Protein 9GLH (pdb70)

Secondary structure (P-SEA, 3-state):
caaaaaaaaacccccccccccccccaaaaaaaaaaaaaaaaaaaaaaaaaccccccccccccccccccbbbbbcccbbbbbbbccccccccccbbbbbbccccccccccccccccccccaaaaaaaaaacccccaaaaaaccaaaaaaccaaaaaaacccccccc

Sequence (165 aa):
SMADEATRRRVVSEIPVLKTNAGPRDRELWVQRLKEEYQSSLIRYVENNKNADNDWFRLESNKEGTRWFGKCWYIHDLLKYEFDIEFDIPITYPTTAPEIAVPELDGKSAKMYRGGKICLTDHFKPLWARNVPKFGLAHLMALGLGPWLAVEIPDLIQKGVIHHKEK

Radius of gyration: 15.92 Å; Cα contacts (8 Å, |Δi|>4): 242; chains: 1; bounding box: 34×44×40 Å

B-factor: mean 16.08, std 7.55, range [8.14, 62.45]

Foldseek 3Di:
DVVVVVLCVQPVQQAWFDQQAFLVRPPSQVVRVVSQVSRVVSLQVVCVVVVRNFWDKDAPPSRFKIKTWGWDADPRDIDIFIKIWGTDRRPPLDPIFIFRQVCQVPDPQADHRGTGHFDPVPNVVSNVRPPGDDDSSCVRVPVVVSCVPTVVVSVVVVNDDDDDD

Structure (mmCIF, N/CA/C/O backbone):
data_9GLH
#
_entry.id   9GLH
#
_cell.length_a   47.160
_cell.length_b   47.160
_cell.length_c   143.616
_cell.angle_alpha   90.000
_cell.angle_beta   90.000
_cell.angle_gamma   90.000
#
_symmetry.space_group_name_H-M   'P 41 21 2'
#
loop_
_entity.id
_entity.type
_entity.pdbx_description
1 polymer 'Ubiquitin-fold modifier-conjugating enzyme 1'
2 non-polymer 'SULFATE ION'
3 water water
#
loop_
_atom_site.group_PDB
_atom_site.id
_atom_site.type_symbol
_atom_site.label_atom_id
_atom_site.label_alt_id
_atom_site.label_comp_id
_atom_site.label_asym_id
_atom_site.label_entity_id
_atom_site.label_seq_id
_atom_site.pdbx_PDB_ins_code
_atom_site.Cartn_x
_atom_site.Cartn_y
_atom_site.Cartn_z
_atom_site.occupancy
_atom_site.B_iso_or_equiv
_atom_site.auth_seq_id
_atom_site.auth_comp_id
_atom_site.auth_asym_id
_atom_site.auth_atom_id
_atom_site.pdbx_PDB_model_num
ATOM 1 N N . SER A 1 2 ? 23.111 24.599 5.692 1.000 29.651 0 SER AAA N 1
ATOM 2 C CA . SER A 1 2 ? 21.635 24.671 5.900 1.000 22.412 0 SER AAA CA 1
ATOM 3 C C . SER A 1 2 ? 21.287 24.734 7.401 1.000 18.928 0 SER AAA C 1
ATOM 4 O O . SER A 1 2 ? 21.470 23.670 8.171 1.000 16.623 0 SER AAA O 1
ATOM 7 N N . MET A 1 3 ? 20.723 25.869 7.814 1.000 16.579 1 MET AAA N 1
ATOM 8 C CA . MET A 1 3 ? 20.112 26.040 9.155 1.000 14.622 1 MET AAA CA 1
ATOM 9 C C . MET A 1 3 ? 18.973 25.046 9.306 1.000 12.555 1 MET AAA C 1
ATOM 10 O O . MET A 1 3 ? 18.903 24.487 10.375 1.000 12.722 1 MET AAA O 1
ATOM 15 N N . ALA A 1 4 ? 18.123 24.860 8.307 1.000 13.872 2 ALA AAA N 1
ATOM 16 C CA . ALA A 1 4 ? 16.973 23.948 8.470 1.000 14.085 2 ALA AAA CA 1
ATOM 17 C C . ALA A 1 4 ? 17.484 22.521 8.714 1.000 13.030 2 ALA AAA C 1
ATOM 18 O O . ALA A 1 4 ? 16.946 21.841 9.555 1.000 12.573 2 ALA AAA O 1
ATOM 20 N N . ASP A 1 5 ? 18.504 22.082 7.974 1.000 12.651 3 ASP AAA N 1
ATOM 21 C CA . ASP A 1 5 ? 18.956 20.704 8.139 1.000 13.330 3 ASP AAA CA 1
ATOM 22 C C . ASP A 1 5 ? 19.538 20.493 9.522 1.000 11.765 3 ASP AAA C 1
ATOM 23 O O . ASP A 1 5 ? 19.284 19.444 10.151 1.000 12.320 3 ASP AAA O 1
ATOM 28 N N 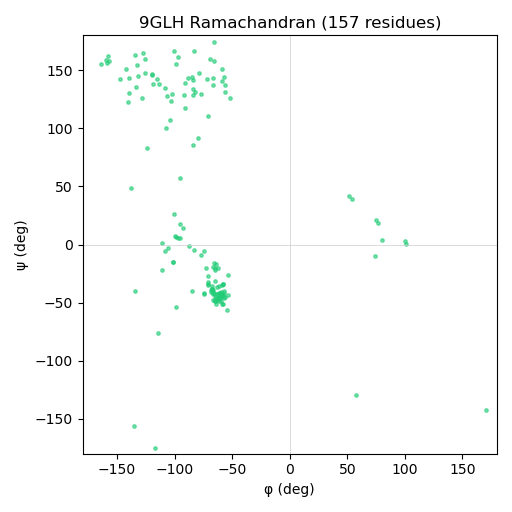. GLU A 1 6 ? 20.327 21.426 10.008 1.000 11.425 4 GLU AAA N 1
ATOM 29 C CA . GLU A 1 6 ? 20.911 21.298 11.355 1.000 10.975 4 GLU AAA CA 1
ATOM 30 C C . GLU A 1 6 ? 19.841 21.358 12.439 1.000 10.359 4 GLU AAA C 1
ATOM 31 O O . GLU A 1 6 ? 19.921 20.584 13.413 1.000 10.241 4 GLU AAA O 1
ATOM 37 N N . ALA A 1 7 ? 18.890 22.275 12.305 1.000 10.360 5 ALA AAA N 1
ATOM 38 C CA . ALA A 1 7 ? 17.825 22.347 13.305 1.000 9.847 5 ALA AAA CA 1
ATOM 39 C C . ALA A 1 7 ? 17.035 21.027 13.393 1.000 9.821 5 ALA AAA C 1
ATOM 40 O O . ALA A 1 7 ? 16.674 20.596 14.487 1.000 10.539 5 ALA AAA O 1
ATOM 42 N N . THR A 1 8 ? 16.750 20.463 12.220 1.000 10.190 6 THR AAA N 1
ATOM 43 C CA . THR A 1 8 ? 16.030 19.163 12.209 1.000 10.234 6 THR AAA CA 1
ATOM 44 C C . THR A 1 8 ? 16.848 18.092 12.937 1.000 9.993 6 THR AAA C 1
ATOM 45 O O . THR A 1 8 ? 16.336 17.381 13.782 1.000 10.616 6 THR AAA O 1
ATOM 49 N N A ARG A 1 9 ? 18.124 17.994 12.563 0.500 10.266 7 ARG AAA N 1
ATOM 50 N N B ARG A 1 9 ? 18.115 17.999 12.569 0.500 10.162 7 ARG AAA N 1
ATOM 51 C CA A ARG A 1 9 ? 19.024 16.975 13.159 0.500 10.927 7 ARG AAA CA 1
ATOM 52 C CA B ARG A 1 9 ? 18.998 16.975 13.160 0.500 10.708 7 ARG AAA CA 1
ATOM 53 C C A ARG A 1 9 ? 19.108 17.155 14.678 0.500 10.369 7 ARG AAA C 1
ATOM 54 C C B ARG A 1 9 ? 19.111 17.155 14.678 0.500 10.279 7 ARG AAA C 1
ATOM 55 O O A ARG A 1 9 ? 19.077 16.172 15.421 0.500 10.930 7 ARG AAA O 1
ATOM 56 O O B ARG A 1 9 ? 19.080 16.172 15.423 0.500 10.895 7 ARG AAA O 1
ATOM 71 N N . ARG A 1 10 ? 19.229 18.397 15.132 1.000 9.559 8 ARG AAA N 1
ATOM 72 C CA . ARG A 1 10 ? 19.343 18.640 16.573 1.000 9.728 8 ARG AAA CA 1
ATOM 73 C C . ARG A 1 10 ? 18.116 18.106 17.274 1.000 10.629 8 ARG AAA C 1
ATOM 74 O O . ARG A 1 10 ? 18.237 17.574 18.386 1.000 13.156 8 ARG AAA O 1
ATOM 82 N N . VAL A 1 11 ? 16.945 18.284 16.721 1.000 10.347 9 VAL AAA N 1
ATOM 83 C CA . VAL A 1 11 ? 15.708 17.811 17.375 1.000 11.890 9 VAL AAA CA 1
ATOM 84 C C . VAL A 1 11 ? 15.582 16.302 17.263 1.000 12.689 9 VAL AAA C 1
ATOM 85 O O . VAL A 1 11 ? 15.166 15.668 18.300 1.000 14.735 9 VAL AAA O 1
ATOM 89 N N . VAL A 1 12 ? 15.867 15.681 16.135 1.000 10.887 10 VAL AAA N 1
ATOM 90 C CA . VAL A 1 12 ? 15.480 14.261 15.947 1.000 11.632 10 VAL AAA CA 1
ATOM 91 C C . VAL A 1 12 ? 16.618 13.235 15.964 1.000 12.226 10 VAL AAA C 1
ATOM 92 O O . VAL A 1 12 ? 16.382 12.035 15.764 1.000 12.969 10 VAL AAA O 1
ATOM 96 N N . SER A 1 13 ? 17.916 13.548 16.031 1.000 13.425 11 SER AAA N 1
ATOM 97 C CA . SER A 1 13 ? 19.010 12.566 15.768 1.000 13.509 11 SER AAA CA 1
ATOM 98 C C . SER A 1 13 ? 19.109 11.391 16.746 1.000 12.888 11 SER AAA C 1
ATOM 99 O O . SER A 1 13 ? 19.775 10.396 16.376 1.000 14.910 11 SER AAA O 1
ATOM 102 N N . GLU A 1 14 ? 18.501 11.404 17.941 1.000 12.162 12 GLU AAA N 1
ATOM 103 C CA . GLU A 1 14 ? 18.435 10.243 18.860 1.000 12.187 12 GLU AAA CA 1
ATOM 104 C C . GLU A 1 14 ? 17.102 9.488 18.788 1.000 10.580 12 GLU AAA C 1
ATOM 105 O O . GLU A 1 14 ? 16.852 8.606 19.632 1.000 11.163 12 GLU AAA O 1
ATOM 111 N N . ILE A 1 15 ? 16.255 9.838 17.841 1.000 9.986 13 ILE AAA N 1
ATOM 112 C CA . ILE A 1 15 ? 14.983 9.101 17.617 1.000 10.127 13 ILE AAA CA 1
ATOM 113 C C . ILE A 1 15 ? 15.304 8.038 16.569 1.000 9.858 13 ILE AAA C 1
ATOM 114 O O . ILE A 1 15 ? 15.816 8.341 15.479 1.000 10.341 13 ILE AAA O 1
ATOM 119 N N . PRO A 1 16 ? 14.981 6.752 16.787 1.000 9.838 14 PRO AAA N 1
ATOM 120 C CA . PRO A 1 16 ? 15.219 5.742 15.760 1.000 10.705 14 PRO AAA CA 1
ATOM 121 C C . PRO A 1 16 ? 14.510 6.129 14.468 1.000 9.389 14 PRO AAA C 1
ATOM 122 O O . PRO A 1 16 ? 13.331 6.503 14.445 1.000 9.669 14 PRO AAA O 1
ATOM 126 N N . VAL A 1 17 ? 15.212 5.948 13.358 1.000 10.046 15 VAL AAA N 1
ATOM 127 C CA . VAL A 1 17 ? 14.693 6.193 12.013 1.000 10.838 15 VAL AAA CA 1
ATOM 128 C C . VAL A 1 17 ? 13.806 5.011 11.587 1.000 9.857 15 VAL AAA C 1
ATOM 129 O O . VAL A 1 17 ? 14.049 3.866 12.024 1.000 10.754 15 VAL AAA O 1
ATOM 133 N N . LEU A 1 18 ? 12.792 5.277 10.805 1.000 9.923 16 LEU AAA N 1
ATOM 134 C CA . LEU A 1 18 ? 11.922 4.225 10.276 1.000 10.862 16 LEU AAA CA 1
ATOM 135 C C . LEU A 1 18 ? 12.293 3.911 8.851 1.000 10.788 16 LEU AAA C 1
ATOM 136 O O . LEU A 1 18 ? 13.095 4.606 8.204 1.000 11.248 16 LEU AAA O 1
ATOM 141 N N . LYS A 1 19 ? 11.771 2.784 8.355 1.000 11.750 17 LYS AAA N 1
ATOM 142 C CA . LYS A 1 19 ? 12.220 2.277 7.031 1.000 13.442 17 LYS AAA CA 1
ATOM 143 C C . LYS A 1 19 ? 11.095 1.843 6.126 1.000 12.013 17 LYS AAA C 1
ATOM 144 O O . LYS A 1 19 ? 11.185 2.067 4.902 1.000 13.143 17 LYS AAA O 1
ATOM 150 N N . THR A 1 20 ? 10.053 1.188 6.622 1.000 11.212 18 THR AAA N 1
ATOM 151 C CA . THR A 1 20 ? 9.140 0.483 5.725 1.000 11.149 18 THR AAA CA 1
ATOM 152 C C . THR A 1 20 ? 8.106 1.439 5.116 1.000 11.293 18 THR AAA C 1
ATOM 153 O O . THR A 1 20 ? 7.462 2.226 5.832 1.000 11.747 18 THR AAA O 1
ATOM 157 N N . ASN A 1 21 ? 7.950 1.357 3.789 1.000 11.094 19 ASN AAA N 1
ATOM 158 C CA . ASN A 1 21 ? 6.887 2.080 3.085 1.000 12.171 19 ASN AAA CA 1
ATOM 159 C C . ASN A 1 21 ? 5.585 1.292 3.125 1.000 12.577 19 ASN AAA C 1
ATOM 160 O O . ASN A 1 21 ? 5.351 0.419 2.204 1.000 14.857 19 ASN AAA O 1
ATOM 165 N N . ALA A 1 22 ? 4.802 1.452 4.186 1.000 10.951 20 ALA AAA N 1
ATOM 166 C CA . ALA A 1 22 ? 3.531 0.737 4.324 1.000 11.518 20 ALA AAA CA 1
ATOM 167 C C . ALA A 1 22 ? 2.565 1.619 5.080 1.000 10.800 20 ALA AAA C 1
ATOM 168 O O . ALA A 1 22 ? 2.960 2.283 6.044 1.000 11.057 20 ALA AAA O 1
ATOM 170 N N . GLY A 1 23 ? 1.313 1.563 4.657 1.000 11.489 21 GLY AAA N 1
ATOM 171 C CA . GLY A 1 23 ? 0.193 2.157 5.345 1.000 11.917 21 GLY AAA CA 1
ATOM 172 C C . GLY A 1 23 ? -0.812 1.110 5.796 1.000 11.100 21 GLY AAA C 1
ATOM 173 O O . GLY A 1 23 ? -0.591 -0.089 5.687 1.000 11.456 21 GLY AAA O 1
ATOM 174 N N . PRO A 1 24 ? -1.928 1.584 6.350 1.000 11.576 22 PRO AAA N 1
ATOM 175 C CA . PRO A 1 24 ? -2.889 0.739 7.043 1.000 12.661 22 PRO AAA CA 1
ATOM 176 C C . PRO A 1 24 ? -3.427 -0.469 6.288 1.000 13.626 22 PRO AAA C 1
ATOM 177 O O . PRO A 1 24 ? -3.820 -1.464 6.929 1.000 15.614 22 PRO AAA O 1
ATOM 181 N N . ARG A 1 25 ? -3.449 -0.407 4.963 1.000 12.706 23 ARG AAA N 1
ATOM 182 C CA . ARG A 1 25 ? -4.019 -1.523 4.159 1.000 14.330 23 ARG AAA CA 1
ATOM 183 C C . ARG A 1 25 ? -2.965 -2.584 3.866 1.000 14.846 23 ARG AAA C 1
ATOM 184 O O . ARG A 1 25 ? -3.287 -3.575 3.177 1.000 16.887 23 ARG AAA O 1
ATOM 192 N N . ASP A 1 26 ? -1.718 -2.427 4.285 1.000 13.450 24 ASP AAA N 1
ATOM 193 C CA . ASP A 1 26 ? -0.570 -3.163 3.716 1.000 13.960 24 ASP AAA CA 1
ATOM 194 C C . ASP A 1 26 ? -0.137 -4.439 4.452 1.000 14.120 24 ASP AAA C 1
ATOM 195 O O . ASP A 1 26 ? 0.951 -4.946 4.248 1.000 15.118 24 ASP AAA O 1
ATOM 200 N N . ARG A 1 27 ? -1.028 -4.959 5.300 1.000 13.468 25 ARG AAA N 1
ATOM 201 C CA . ARG A 1 27 ? -0.900 -6.346 5.815 1.000 15.230 25 ARG AAA CA 1
ATOM 202 C C . ARG A 1 27 ? 0.442 -6.550 6.538 1.000 14.976 25 ARG AAA C 1
ATOM 203 O O . ARG A 1 27 ? 0.730 -5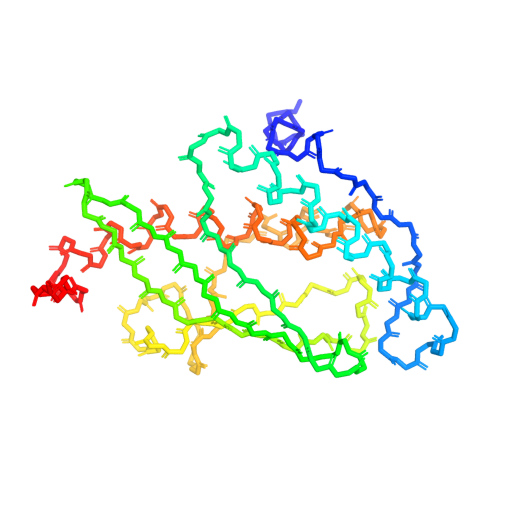.798 7.503 1.000 13.747 25 ARG AAA O 1
ATOM 206 N N . GLU A 1 28 ? 1.222 -7.576 6.226 1.000 14.186 26 GLU AAA N 1
ATOM 207 C CA . GLU A 1 28 ? 2.429 -7.878 6.977 1.000 13.993 26 GLU AAA CA 1
ATOM 208 C C . GLU A 1 28 ? 3.383 -6.675 6.963 1.000 11.695 26 GLU AAA C 1
ATOM 209 O O . GLU A 1 28 ? 4.171 -6.525 7.886 1.000 12.028 26 GLU AAA O 1
ATOM 215 N N . LEU A 1 29 ? 3.383 -5.940 5.853 1.000 11.786 27 LEU AAA N 1
ATOM 216 C CA . LEU A 1 29 ? 4.279 -4.743 5.775 1.000 10.662 27 LEU AAA CA 1
ATOM 217 C C . LEU A 1 29 ? 3.805 -3.663 6.758 1.000 11.042 27 LEU AAA C 1
ATOM 218 O O . LEU A 1 29 ? 4.652 -2.948 7.289 1.000 10.590 27 LEU AAA O 1
ATOM 223 N N . TRP A 1 30 ? 2.503 -3.528 6.936 1.000 10.585 28 TRP AAA N 1
ATOM 224 C CA . TRP A 1 30 ? 1.984 -2.587 7.963 1.000 10.650 28 TRP AAA CA 1
ATOM 225 C C . TRP A 1 30 ? 2.324 -3.029 9.360 1.000 10.286 28 TRP AAA C 1
ATOM 226 O O . TRP A 1 30 ? 2.716 -2.198 10.188 1.000 10.236 28 TRP AAA O 1
ATOM 237 N N . VAL A 1 31 ? 2.230 -4.340 9.641 1.000 10.237 29 VAL AAA N 1
ATOM 238 C CA . VAL A 1 31 ? 2.622 -4.831 10.976 1.000 11.048 29 VAL AAA CA 1
ATOM 239 C C . VAL A 1 31 ? 4.095 -4.478 11.212 1.000 10.278 29 VAL AAA C 1
ATOM 240 O O . VAL A 1 31 ? 4.474 -4.045 12.343 1.000 10.465 29 VAL AAA O 1
ATOM 244 N N . GLN A 1 32 ? 4.946 -4.656 10.197 1.000 9.846 30 GLN AAA N 1
ATOM 245 C CA . GLN A 1 32 ? 6.365 -4.293 10.324 1.000 9.268 30 GLN AAA CA 1
ATOM 246 C C . GLN A 1 32 ? 6.523 -2.780 10.542 1.000 9.528 30 GLN AAA C 1
ATOM 247 O O . GLN A 1 32 ? 7.314 -2.386 11.398 1.000 9.715 30 GLN AAA O 1
ATOM 253 N N . ARG A 1 33 ? 5.854 -1.965 9.747 1.000 9.133 31 ARG AAA N 1
ATOM 254 C CA . ARG A 1 33 ? 5.911 -0.515 9.960 1.000 8.846 31 ARG AAA CA 1
ATOM 255 C C . ARG A 1 33 ? 5.527 -0.172 11.399 1.000 9.259 31 ARG AAA C 1
ATOM 256 O O . ARG A 1 33 ? 6.164 0.710 12.007 1.000 9.317 31 ARG AAA O 1
ATOM 264 N N . LEU A 1 34 ? 4.471 -0.798 11.934 1.000 8.699 32 LEU AAA N 1
ATOM 265 C CA . LEU A 1 34 ? 4.069 -0.542 13.331 1.000 9.962 32 LEU AAA CA 1
ATOM 266 C C . LEU A 1 34 ? 5.131 -0.913 14.317 1.000 9.881 32 LEU AAA C 1
ATOM 267 O O . LEU A 1 34 ? 5.277 -0.226 15.363 1.000 10.512 32 LEU AAA O 1
ATOM 272 N N . LYS A 1 35 ? 5.899 -1.960 14.099 1.000 10.525 33 LYS AAA N 1
ATOM 273 C CA . LYS A 1 35 ? 7.024 -2.286 14.997 1.000 10.889 33 LYS AAA CA 1
ATOM 274 C C . LYS A 1 35 ? 8.018 -1.117 15.013 1.000 9.916 33 LYS AAA C 1
ATOM 275 O O . LYS A 1 35 ? 8.533 -0.734 16.084 1.000 10.970 33 LYS AAA O 1
ATOM 281 N N . GLU A 1 36 ? 8.324 -0.611 13.845 1.000 9.979 34 GLU AAA N 1
ATOM 282 C CA . GLU A 1 36 ? 9.203 0.557 13.728 1.000 9.369 34 GLU AAA CA 1
ATOM 283 C C . GLU A 1 36 ? 8.609 1.757 14.428 1.000 9.645 34 GLU AAA C 1
ATOM 284 O O . GLU A 1 36 ? 9.353 2.494 15.154 1.000 9.868 34 GLU AAA O 1
ATOM 290 N N . GLU A 1 37 ? 7.320 1.978 14.295 1.000 8.798 35 GLU AAA N 1
ATOM 291 C CA . GLU A 1 37 ? 6.679 3.134 14.948 1.000 8.725 35 GLU AAA CA 1
ATOM 292 C C . GLU A 1 37 ? 6.737 3.028 16.461 1.000 8.509 35 GLU AAA C 1
ATOM 293 O O . GLU A 1 37 ? 7.076 4.004 17.170 1.000 8.961 35 GLU AAA O 1
ATOM 299 N N . TYR A 1 38 ? 6.418 1.850 16.995 1.000 8.809 36 TYR AAA N 1
ATOM 300 C CA . TYR A 1 38 ? 6.442 1.651 18.458 1.000 9.298 36 TYR AAA CA 1
ATOM 301 C C . TYR A 1 38 ? 7.888 1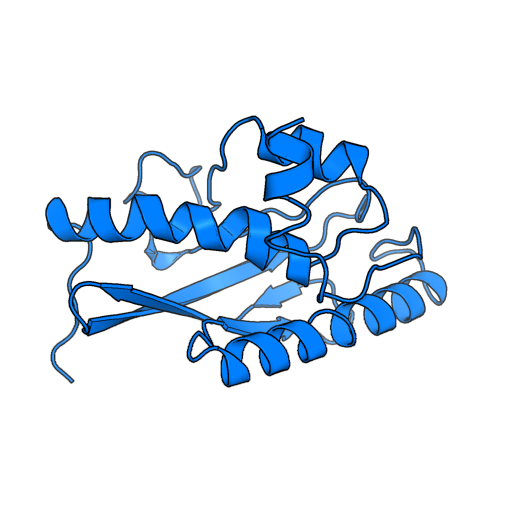.712 18.954 1.000 9.493 36 TYR AAA C 1
ATOM 302 O O . TYR A 1 38 ? 8.077 2.312 20.061 1.000 10.632 36 TYR AAA O 1
ATOM 311 N N . GLN A 1 39 ? 8.862 1.146 18.266 1.000 9.800 37 GLN AAA N 1
ATOM 312 C CA . GLN A 1 39 ? 10.262 1.221 18.783 1.000 10.361 37 GLN AAA CA 1
ATOM 313 C C . GLN A 1 39 ? 10.748 2.678 18.766 1.000 9.819 37 GLN AAA C 1
ATOM 314 O O . GLN A 1 39 ? 11.475 3.099 19.677 1.000 10.637 37 GLN AAA O 1
ATOM 320 N N A SER A 1 40 ? 10.371 3.453 17.753 0.500 10.135 38 SER AAA N 1
ATOM 321 N N B SER A 1 40 ? 10.371 3.451 17.749 0.500 9.308 38 SER AAA N 1
ATOM 322 C CA A SER A 1 40 ? 10.778 4.878 17.671 0.500 9.973 38 SER AAA CA 1
ATOM 323 C CA B SER A 1 40 ? 10.788 4.875 17.690 0.500 8.582 38 SER AAA CA 1
ATOM 324 C C A SER A 1 40 ? 10.083 5.694 18.769 0.500 10.022 38 SER AAA C 1
ATOM 325 C C B SER A 1 40 ? 10.083 5.689 18.779 0.500 9.320 38 SER AAA C 1
ATOM 326 O O A SER A 1 40 ? 10.736 6.516 19.452 0.500 10.278 38 SER AAA O 1
ATOM 327 O O B SER A 1 40 ? 10.732 6.516 19.455 0.500 10.016 38 SER AAA O 1
ATOM 332 N N . LEU A 1 41 ? 8.796 5.512 18.953 1.000 9.170 39 LEU AAA N 1
ATOM 333 C CA . LEU A 1 41 ? 8.057 6.208 19.995 1.000 9.597 39 LEU AAA CA 1
ATOM 334 C C . LEU A 1 41 ? 8.609 5.905 21.370 1.000 10.146 39 LEU AAA C 1
ATOM 335 O O . LEU A 1 41 ? 8.748 6.868 22.184 1.000 10.621 39 LEU AAA O 1
ATOM 340 N N . ILE A 1 42 ? 8.854 4.637 21.700 1.000 10.256 40 ILE AAA N 1
ATOM 341 C CA . ILE A 1 42 ? 9.235 4.328 23.092 1.000 11.195 40 ILE AAA CA 1
ATOM 342 C C . ILE A 1 42 ? 10.650 4.859 23.350 1.000 11.119 40 ILE AAA C 1
ATOM 343 O O . ILE A 1 42 ? 10.889 5.328 24.521 1.000 12.236 40 ILE AAA O 1
ATOM 348 N N . ARG A 1 43 ? 11.548 4.850 22.386 1.000 10.634 41 ARG AAA N 1
ATOM 349 C CA . ARG A 1 43 ? 12.896 5.447 22.602 1.000 11.087 41 ARG AAA CA 1
ATOM 350 C C . ARG A 1 43 ? 12.747 6.968 22.776 1.000 10.566 41 ARG AAA C 1
ATOM 351 O O . ARG A 1 43 ? 13.430 7.554 23.666 1.000 11.184 41 ARG AAA O 1
ATOM 359 N N . TYR A 1 44 ? 11.861 7.615 22.006 1.000 10.604 42 TYR AAA N 1
ATOM 360 C CA . TYR A 1 44 ? 11.626 9.061 22.192 1.000 10.122 42 TYR AAA CA 1
ATOM 361 C C . TYR A 1 44 ? 11.109 9.348 23.581 1.000 10.744 42 TYR AAA C 1
ATOM 362 O O . TYR A 1 44 ? 11.608 10.302 24.254 1.000 10.541 42 TYR AAA O 1
ATOM 371 N N . VAL A 1 45 ? 10.144 8.574 24.049 1.000 10.461 43 VAL AAA N 1
ATOM 372 C CA . VAL A 1 45 ? 9.650 8.726 25.436 1.000 11.200 43 VAL AAA CA 1
ATOM 373 C C . VAL A 1 45 ? 10.798 8.570 26.458 1.000 11.497 43 VAL AAA C 1
ATOM 374 O O . VAL A 1 45 ? 10.899 9.405 27.442 1.000 12.265 43 VAL AAA O 1
ATOM 378 N N . GLU A 1 46 ? 11.638 7.577 26.307 1.000 11.664 44 GLU AAA N 1
ATOM 379 C CA . GLU A 1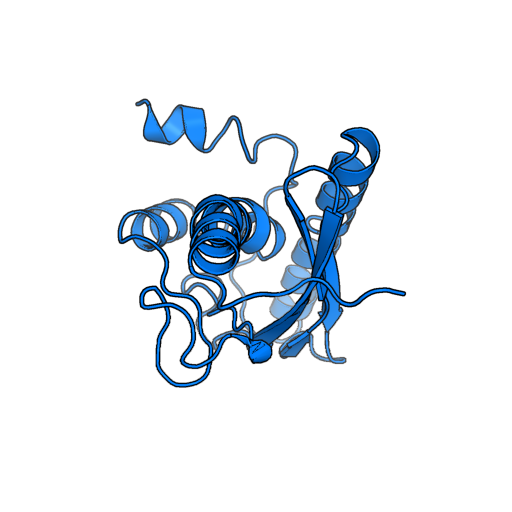 46 ? 12.757 7.365 27.277 1.000 12.369 44 GLU AAA CA 1
ATOM 380 C C . GLU A 1 46 ? 13.673 8.577 27.242 1.000 11.198 44 GLU AAA C 1
ATOM 381 O O . GLU A 1 46 ? 14.102 9.082 28.330 1.000 11.968 44 GLU AAA O 1
ATOM 387 N N . ASN A 1 47 ? 14.017 9.039 26.081 1.000 10.781 45 ASN AAA N 1
ATOM 388 C CA . ASN A 1 47 ? 14.878 10.228 25.953 1.000 11.313 45 ASN AAA CA 1
ATOM 389 C C . ASN A 1 47 ? 14.206 11.412 26.635 1.000 10.629 45 ASN AAA C 1
ATOM 390 O O . ASN A 1 47 ? 14.892 12.219 27.331 1.000 11.479 45 ASN AAA O 1
ATOM 395 N N . ASN A 1 48 ? 12.923 11.573 26.435 1.000 10.198 46 ASN AAA N 1
ATOM 396 C CA . ASN A 1 48 ? 12.166 12.703 27.019 1.000 10.209 46 ASN AAA CA 1
ATOM 397 C C . ASN A 1 48 ? 12.217 12.634 28.531 1.000 10.251 46 ASN AAA C 1
ATOM 398 O O . ASN A 1 48 ? 12.427 13.675 29.212 1.000 10.996 46 ASN AAA O 1
ATOM 403 N N . LYS A 1 49 ? 12.005 11.461 29.103 1.000 10.853 47 LYS AAA N 1
ATOM 404 C CA . LYS A 1 49 ? 12.061 11.289 30.571 1.000 11.605 47 LYS AAA CA 1
ATOM 405 C C . LYS A 1 49 ? 13.435 11.655 31.074 1.000 12.348 47 LYS AAA C 1
ATOM 406 O O . LYS A 1 49 ? 13.524 12.382 32.134 1.000 13.209 47 LYS AAA O 1
ATOM 412 N N . ASN A 1 50 ? 14.482 11.253 30.413 1.000 12.522 48 ASN AAA N 1
ATOM 413 C CA . ASN A 1 50 ? 15.849 11.569 30.846 1.000 13.794 48 ASN AAA CA 1
ATOM 414 C C . ASN A 1 50 ? 16.128 13.056 30.781 1.000 14.131 48 ASN AAA C 1
ATOM 415 O O . ASN A 1 50 ? 17.077 13.481 31.512 1.000 17.495 48 ASN AAA O 1
ATOM 420 N N . ALA A 1 51 ? 15.406 13.829 29.994 1.000 13.202 49 ALA AAA N 1
ATOM 421 C CA . ALA A 1 51 ? 15.545 15.279 29.727 1.000 15.032 49 ALA AAA CA 1
ATOM 422 C C . ALA A 1 51 ? 14.552 16.098 30.580 1.000 12.175 49 ALA AAA C 1
ATOM 423 O O . ALA A 1 51 ? 14.406 17.290 30.301 1.000 12.261 49 ALA AAA O 1
ATOM 425 N N . ASP A 1 52 ? 13.826 15.489 31.487 1.000 12.523 50 ASP AAA N 1
ATOM 426 C CA . ASP A 1 52 ? 12.760 16.172 32.257 1.000 12.186 50 ASP AAA CA 1
ATOM 427 C C . ASP A 1 52 ? 11.760 16.840 31.330 1.000 11.365 50 ASP AAA C 1
ATOM 428 O O . ASP A 1 52 ? 11.236 17.917 31.646 1.000 11.874 50 ASP AAA O 1
ATOM 433 N N . ASN A 1 53 ? 11.436 16.161 30.212 1.000 11.177 51 ASN AAA N 1
ATOM 434 C CA . ASN A 1 53 ? 10.472 16.684 29.231 1.000 10.972 51 ASN AAA CA 1
ATOM 435 C C . ASN A 1 53 ? 9.559 15.559 28.766 1.000 10.459 51 ASN AAA C 1
ATOM 436 O O . ASN A 1 53 ? 9.350 15.415 27.544 1.000 11.266 51 ASN AAA O 1
ATOM 441 N N . ASP A 1 54 ? 9.009 14.804 29.716 1.000 11.566 52 ASP AAA N 1
ATOM 442 C CA . ASP A 1 54 ? 8.102 13.689 29.372 1.000 11.470 52 ASP AAA CA 1
ATOM 443 C C . ASP A 1 54 ? 6.743 14.298 29.072 1.000 11.355 52 ASP AAA C 1
ATOM 444 O O . ASP A 1 54 ? 5.903 14.363 29.979 1.000 16.196 52 ASP AAA O 1
ATOM 449 N N . TRP A 1 55 ? 6.452 14.630 27.823 1.000 11.007 53 TRP AAA N 1
ATOM 450 C CA . TRP A 1 55 ? 5.384 15.562 27.468 1.000 10.467 53 TRP AAA CA 1
ATOM 451 C C . TRP A 1 55 ? 4.206 14.917 26.762 1.000 10.622 53 TRP AAA C 1
ATOM 452 O O . TRP A 1 55 ? 3.263 15.638 26.454 1.000 10.241 53 TRP AAA O 1
ATOM 463 N N . PHE A 1 56 ? 4.203 13.597 26.547 1.000 10.810 54 PHE AAA N 1
ATOM 464 C CA . PHE A 1 56 ? 3.002 13.004 25.925 1.000 11.076 54 PHE AAA CA 1
ATOM 465 C C . PHE A 1 56 ? 2.928 11.524 26.241 1.000 11.492 54 PHE AAA C 1
ATOM 466 O O . PHE A 1 56 ? 3.949 10.884 26.559 1.000 12.131 54 PHE AAA O 1
ATOM 474 N N . ARG A 1 57 ? 1.716 10.975 26.052 1.000 11.378 55 ARG AAA N 1
ATOM 475 C CA . ARG A 1 57 ? 1.442 9.515 26.022 1.000 12.181 55 ARG AAA CA 1
ATOM 476 C C . ARG A 1 57 ? 0.585 9.291 24.789 1.000 12.312 55 ARG AAA C 1
ATOM 477 O O . ARG A 1 57 ? -0.344 10.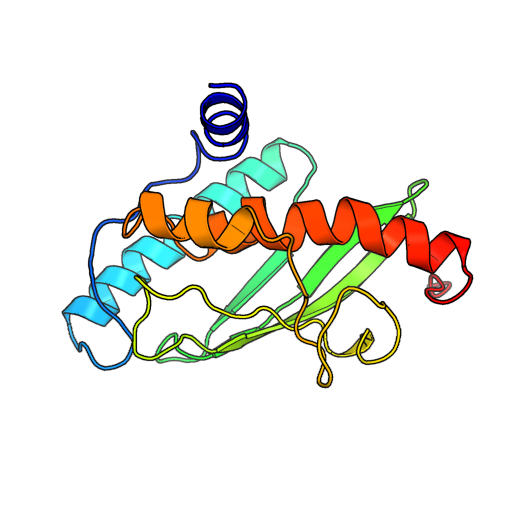073 24.569 1.000 12.906 55 ARG AAA O 1
ATOM 485 N N . LEU A 1 58 ? 0.772 8.172 24.141 1.000 10.851 56 LEU AAA N 1
ATOM 486 C CA . LEU A 1 58 ? -0.042 7.759 22.958 1.000 11.278 56 LEU AAA CA 1
ATOM 487 C C . LEU A 1 58 ? -0.339 6.273 23.045 1.000 11.701 56 LEU AAA C 1
ATOM 488 O O . LEU A 1 58 ? 0.537 5.467 23.439 1.000 12.589 56 LEU AAA O 1
ATOM 493 N N . GLU A 1 59 ? -1.534 5.915 22.625 1.000 11.927 57 GLU AAA N 1
ATOM 494 C CA . GLU A 1 59 ? -1.972 4.522 22.401 1.000 12.436 57 GLU AAA CA 1
ATOM 495 C C . GLU A 1 59 ? -2.699 4.442 21.075 1.000 11.086 57 GLU AAA C 1
ATOM 496 O O . GLU A 1 59 ? -3.152 5.471 20.511 1.000 11.594 57 GLU AAA O 1
ATOM 502 N N . SER A 1 60 ? -2.834 3.220 20.583 1.000 11.112 58 SER AAA N 1
ATOM 503 C CA . SER A 1 60 ? -3.572 2.996 19.327 1.000 10.424 58 SER AAA CA 1
ATOM 504 C C . SER A 1 60 ? -4.651 1.946 19.506 1.000 10.553 58 SER AAA C 1
ATOM 505 O O . SER A 1 60 ? -4.636 1.163 20.483 1.000 11.226 58 SER AAA O 1
ATOM 508 N N . ASN A 1 61 ? -5.570 1.888 18.555 1.000 10.467 59 ASN AAA N 1
ATOM 509 C CA . ASN A 1 61 ? -6.438 0.707 18.398 1.000 10.603 59 ASN AAA CA 1
ATOM 510 C C . ASN A 1 61 ? -5.617 -0.500 17.990 1.000 10.723 59 ASN AAA C 1
ATOM 511 O O . ASN A 1 61 ? -4.402 -0.447 17.780 1.000 10.995 59 ASN AAA O 1
ATOM 516 N N . LYS A 1 62 ? -6.272 -1.657 17.933 1.000 11.082 60 LYS AAA N 1
ATOM 517 C CA . LYS A 1 62 ? -5.563 -2.911 17.664 1.000 11.543 60 LYS AAA CA 1
ATOM 518 C C . LYS A 1 62 ? -4.825 -2.821 16.334 1.000 11.333 60 LYS AAA C 1
ATOM 5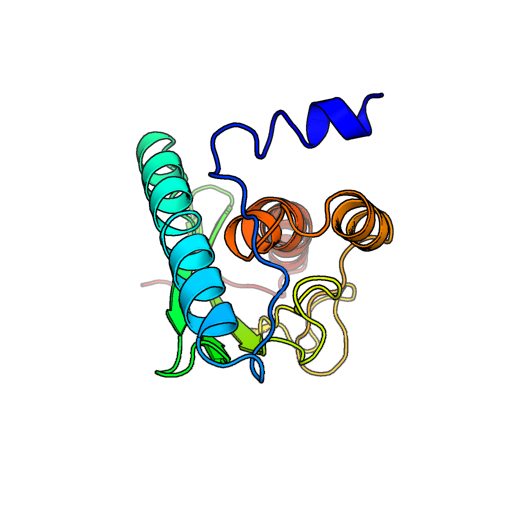19 O O . LYS A 1 62 ? -3.651 -3.278 16.306 1.000 13.551 60 LYS AAA O 1
ATOM 525 N N . GLU A 1 63 ? -5.408 -2.285 15.286 1.000 11.915 61 GLU AAA N 1
ATOM 526 C CA . GLU A 1 63 ? -4.802 -2.254 13.956 1.000 12.764 61 GLU AAA CA 1
ATOM 527 C C . GLU A 1 63 ? -3.823 -1.087 13.799 1.000 12.727 61 GLU AAA C 1
ATOM 528 O O . GLU A 1 63 ? -3.165 -1.055 12.732 1.000 14.020 61 GLU AAA O 1
ATOM 534 N N . GLY A 1 64 ? -3.685 -0.203 14.788 1.000 11.784 62 GLY AAA N 1
ATOM 535 C CA . GLY A 1 64 ? -2.691 0.887 14.690 1.000 11.876 62 GLY AAA CA 1
ATOM 536 C C . GLY A 1 64 ? -3.127 2.015 13.768 1.000 11.565 62 GLY AAA C 1
ATOM 537 O O . GLY A 1 64 ? -2.230 2.779 13.327 1.000 12.861 62 GLY AAA O 1
ATOM 538 N N . THR A 1 65 ? -4.390 2.147 13.444 1.000 12.109 63 THR AAA N 1
ATOM 539 C CA . THR A 1 65 ? -4.906 3.146 12.527 1.000 12.281 63 THR AAA CA 1
ATOM 540 C C . THR A 1 65 ? -5.550 4.323 13.200 1.000 11.525 63 THR AAA C 1
ATOM 541 O O . THR A 1 65 ? -5.821 5.352 12.495 1.000 13.082 63 THR AAA O 1
ATOM 545 N N . ARG A 1 66 ? -5.864 4.250 14.469 1.000 11.178 64 ARG AAA N 1
ATOM 546 C CA . ARG A 1 66 ? -6.440 5.344 15.254 1.000 11.481 64 ARG AAA CA 1
ATOM 547 C C . ARG A 1 66 ? -5.580 5.488 16.474 1.000 10.630 64 ARG AAA C 1
ATOM 548 O O . ARG A 1 66 ? -5.398 4.478 17.196 1.000 12.120 64 ARG AAA O 1
ATOM 556 N N . TRP A 1 67 ? -5.075 6.697 16.720 1.000 10.636 65 TRP AAA N 1
ATOM 557 C CA . TRP A 1 67 ? -4.174 6.994 17.837 1.000 10.453 65 TRP AAA CA 1
ATOM 558 C C . TRP A 1 67 ? -4.825 8.030 18.732 1.000 10.627 65 TRP AAA C 1
ATOM 559 O O . TRP A 1 67 ? -5.532 8.963 18.225 1.000 11.319 65 TRP AAA O 1
ATOM 570 N N . PHE A 1 68 ? -4.579 7.951 20.020 1.000 10.212 66 PHE AAA N 1
ATOM 571 C CA . PHE A 1 68 ? -5.147 8.914 20.952 1.000 11.252 66 PHE AAA CA 1
ATOM 572 C C . PHE A 1 68 ? -4.301 8.915 22.220 1.000 10.740 66 PHE AAA C 1
ATOM 573 O O . PHE A 1 68 ? -3.603 7.930 22.540 1.000 11.968 66 PHE AAA O 1
ATOM 581 N N . GLY A 1 69 ? -4.350 10.018 22.956 1.000 10.709 67 GLY AAA N 1
ATOM 582 C CA . GLY A 1 69 ? -3.621 10.125 24.215 1.000 11.427 67 GLY AAA CA 1
ATOM 583 C C . GLY A 1 69 ? -3.665 11.538 24.727 1.000 11.411 67 GLY AAA C 1
ATOM 584 O O . GLY A 1 69 ? -4.703 12.185 24.568 1.000 12.017 67 GLY AAA O 1
ATOM 585 N N . LYS A 1 70 ? -2.565 11.972 25.296 1.000 11.343 68 LYS AAA N 1
ATOM 586 C CA . LYS A 1 70 ? -2.523 13.259 26.035 1.000 12.279 68 LYS AAA CA 1
ATOM 587 C C . LYS A 1 70 ? -1.196 13.886 25.727 1.000 11.293 68 LYS AAA C 1
ATOM 588 O O . LYS A 1 70 ? -0.164 13.181 25.574 1.000 12.939 68 LYS AAA O 1
ATOM 594 N N . CYS A 1 71 ? -1.146 15.212 25.749 1.000 11.003 69 CYS AAA N 1
ATOM 595 C CA . CYS A 1 71 ? 0.117 15.940 25.862 1.000 11.177 69 CYS AAA CA 1
ATOM 596 C C . CYS A 1 71 ? 0.033 16.900 27.029 1.000 11.567 69 CYS AAA C 1
ATOM 597 O O . CYS A 1 71 ? -1.069 17.243 27.494 1.000 11.668 69 CYS AAA O 1
ATOM 600 N N . TRP A 1 72 ? 1.199 17.300 27.490 1.000 10.644 70 TRP AAA N 1
ATOM 601 C CA . TRP A 1 72 ? 1.349 18.239 28.624 1.000 12.406 70 TRP AAA CA 1
ATOM 602 C C . TRP A 1 72 ? 2.225 19.389 28.160 1.000 11.550 70 TRP AAA C 1
ATOM 603 O O . TRP A 1 72 ? 3.192 19.200 27.366 1.000 14.200 70 TRP AAA O 1
ATOM 614 N N . TYR A 1 73 ? 1.964 20.575 28.689 1.000 11.071 71 TYR AAA N 1
ATOM 615 C CA . TYR A 1 73 ? 2.713 21.809 28.335 1.000 10.950 71 TYR AAA CA 1
ATOM 616 C C . TYR A 1 73 ? 2.913 22.577 29.629 1.000 10.694 71 TYR AAA C 1
ATOM 617 O O . TYR A 1 73 ? 1.907 22.833 30.325 1.000 11.329 71 TYR AAA O 1
ATOM 626 N N . ILE A 1 74 ? 4.115 22.985 29.901 1.000 10.934 72 ILE AAA N 1
ATOM 627 C CA . ILE A 1 74 ? 4.440 23.746 31.127 1.000 11.599 72 ILE AAA CA 1
ATOM 628 C C . ILE A 1 74 ? 4.578 25.191 30.790 1.000 10.696 72 ILE AAA C 1
ATOM 629 O O . ILE A 1 74 ? 5.352 25.560 29.872 1.000 12.239 72 ILE AAA O 1
ATOM 634 N N . HIS A 1 75 ? 3.891 26.064 31.544 1.000 10.861 73 HIS AAA N 1
ATOM 635 C CA . HIS A 1 75 ? 4.027 27.513 31.364 1.000 10.738 73 HIS AAA CA 1
ATOM 636 C C . HIS A 1 75 ? 4.021 28.177 32.722 1.000 10.840 73 HIS AAA C 1
ATOM 637 O O . HIS A 1 75 ? 3.038 27.993 33.487 1.000 10.928 73 HIS AAA O 1
ATOM 644 N N . ASP A 1 76 ? 5.086 28.927 33.018 1.000 10.618 74 ASP AAA N 1
ATOM 645 C CA . ASP A 1 76 ? 5.230 29.554 34.367 1.000 11.251 74 ASP AAA CA 1
ATOM 646 C C . ASP A 1 76 ? 5.049 28.514 35.466 1.000 11.417 74 ASP AAA C 1
ATOM 647 O O . ASP A 1 76 ? 4.389 28.785 36.497 1.000 11.933 74 ASP AAA O 1
ATOM 652 N N . LEU A 1 77 ? 5.635 27.342 35.235 1.000 11.601 75 LEU AAA N 1
ATOM 653 C CA . LEU A 1 77 ? 5.707 26.187 36.131 1.000 12.090 75 LEU AAA CA 1
ATOM 654 C C . LEU A 1 77 ? 4.387 25.430 36.252 1.000 12.522 75 LEU AAA C 1
ATOM 655 O O . LEU A 1 77 ? 4.394 24.334 36.789 1.000 14.939 75 LEU AAA O 1
ATOM 660 N N . LEU A 1 78 ? 3.269 25.929 35.756 1.000 11.630 76 LEU AAA N 1
ATOM 661 C CA . LEU A 1 78 ? 2.011 25.177 35.797 1.000 11.564 76 LEU AAA CA 1
ATOM 662 C C . LEU A 1 78 ? 1.957 24.228 34.603 1.000 11.388 76 LEU AAA C 1
ATOM 663 O O . LEU A 1 78 ? 2.364 24.583 33.478 1.000 11.907 76 LEU AAA O 1
ATOM 668 N N . LYS A 1 79 ? 1.426 23.037 34.851 1.000 11.424 77 LYS AAA N 1
ATOM 669 C CA . LYS A 1 79 ? 1.316 21.991 33.805 1.000 11.997 77 LYS AAA CA 1
ATOM 670 C C . LYS A 1 79 ? -0.110 21.886 33.267 1.000 12.631 77 LYS AAA C 1
ATOM 671 O O . LYS A 1 79 ? -1.069 21.693 34.064 1.000 14.599 77 LYS AAA O 1
ATOM 677 N N . TYR A 1 80 ? -0.253 22.034 31.968 1.000 10.857 78 TYR AAA N 1
ATOM 678 C CA . TYR A 1 80 ? -1.551 22.011 31.272 1.000 11.701 78 TYR AAA CA 1
ATOM 679 C C . TYR A 1 80 ? -1.665 20.720 30.467 1.000 11.264 78 TYR AAA C 1
ATOM 680 O O . TYR A 1 80 ? -0.696 20.356 29.741 1.000 14.621 78 TYR AAA O 1
ATOM 689 N N . GLU A 1 81 ? -2.779 20.047 30.528 1.000 11.504 79 GLU AAA N 1
ATOM 690 C CA . GLU A 1 81 ? -2.964 18.752 29.841 1.000 11.561 79 GLU AAA CA 1
ATOM 691 C C . GLU A 1 81 ? -4.003 18.920 28.756 1.000 12.031 79 GLU AAA C 1
ATOM 692 O O . GLU A 1 81 ? -5.041 19.596 28.966 1.000 12.554 79 GLU AAA O 1
ATOM 698 N N . PHE A 1 82 ? -3.768 18.343 27.590 1.000 10.983 80 PHE AAA N 1
ATOM 699 C CA . PHE A 1 82 ? -4.725 18.354 26.457 1.000 11.233 80 PHE AAA CA 1
ATOM 700 C C . PHE A 1 82 ? -4.827 16.942 25.883 1.000 11.276 80 PHE AAA C 1
ATOM 701 O O . PHE A 1 82 ? -3.796 16.321 25.591 1.000 12.186 80 PHE AAA O 1
ATOM 709 N N . ASP A 1 83 ? -6.048 16.500 25.612 1.000 11.226 81 ASP AAA N 1
ATOM 710 C CA . ASP A 1 83 ? -6.259 15.256 24.830 1.000 11.584 81 ASP AAA CA 1
ATOM 711 C C . ASP A 1 83 ? -5.915 15.460 23.382 1.000 10.677 81 ASP AAA C 1
ATOM 712 O O . ASP A 1 83 ? -6.216 16.502 22.838 1.000 11.822 81 ASP AAA O 1
ATOM 717 N N . ILE A 1 84 ? -5.321 14.451 22.779 1.000 9.933 82 ILE AAA N 1
ATOM 718 C CA . ILE A 1 84 ? -4.953 14.494 21.351 1.000 10.951 82 ILE AAA CA 1
ATOM 719 C C . ILE A 1 84 ? -5.391 13.211 20.666 1.000 9.696 82 ILE AAA C 1
ATOM 720 O O . ILE A 1 84 ? -5.570 12.163 21.313 1.000 10.842 82 ILE AAA O 1
ATOM 725 N N . GLU A 1 85 ? -5.609 13.287 19.360 1.000 10.673 83 GLU AAA N 1
ATOM 726 C CA . GLU A 1 85 ? -6.017 12.101 18.574 1.000 11.153 83 GLU AAA CA 1
ATOM 727 C C . GLU A 1 85 ? -5.631 12.344 17.120 1.000 10.779 83 GLU AAA C 1
ATOM 728 O O . GLU A 1 85 ? -5.546 13.499 16.650 1.000 11.765 83 GLU AAA O 1
ATOM 734 N N . PHE A 1 86 ? -5.487 11.259 16.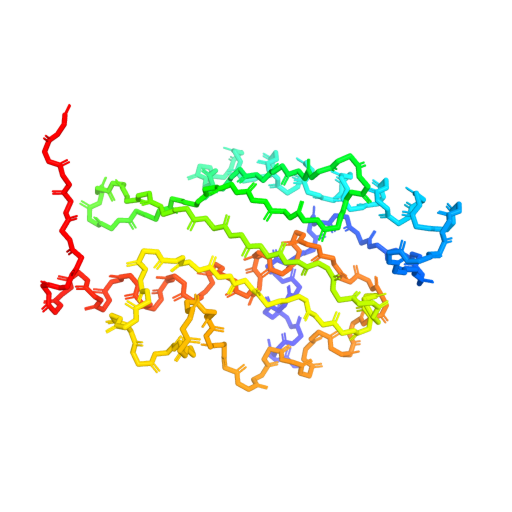350 1.000 10.522 84 PHE AAA N 1
ATOM 735 C CA . PHE A 1 86 ? -5.342 11.334 14.909 1.000 10.599 84 PHE AAA CA 1
ATOM 736 C C . PHE A 1 86 ? -5.584 9.977 14.292 1.000 10.267 84 PHE AAA C 1
ATOM 737 O O . PHE A 1 86 ? -5.378 8.938 14.904 1.000 11.915 84 PHE AAA O 1
ATOM 745 N N . ASP A 1 87 ? -5.974 9.998 13.029 1.000 10.983 85 ASP AAA N 1
ATOM 746 C CA . ASP A 1 87 ? -6.043 8.782 12.182 1.000 12.207 85 ASP AAA CA 1
ATOM 747 C C . ASP A 1 87 ? -4.805 8.674 11.311 1.000 10.822 85 ASP AAA C 1
ATOM 748 O O . ASP A 1 87 ? -4.143 9.689 10.983 1.000 12.420 85 ASP AAA O 1
ATOM 753 N N . ILE A 1 88 ? -4.493 7.453 10.904 1.000 11.407 86 ILE AAA N 1
ATOM 754 C CA . ILE A 1 88 ? -3.386 7.225 9.937 1.000 11.038 86 ILE AAA CA 1
ATOM 755 C C . ILE A 1 88 ? -3.942 7.254 8.532 1.000 11.466 86 ILE AAA C 1
ATOM 756 O O . ILE A 1 88 ? -4.809 6.445 8.210 1.000 12.956 86 ILE AAA O 1
ATOM 761 N N . PRO A 1 89 ? -3.510 8.201 7.679 1.000 12.424 87 PRO AAA N 1
ATOM 762 C CA . PRO A 1 89 ? -3.964 8.222 6.293 1.000 14.055 87 PRO AAA CA 1
ATOM 763 C C . PRO A 1 89 ? -3.629 6.922 5.548 1.000 12.314 87 PRO AAA C 1
ATOM 764 O O . PRO A 1 89 ? -2.618 6.288 5.794 1.000 11.696 87 PRO AAA O 1
ATOM 768 N N . ILE A 1 90 ? -4.460 6.576 4.553 1.000 12.835 88 ILE AAA N 1
ATOM 769 C CA . ILE A 1 90 ? -4.187 5.361 3.740 1.000 13.646 88 ILE AAA CA 1
ATOM 770 C C . ILE A 1 90 ? -2.824 5.454 3.059 1.000 11.974 88 ILE AAA C 1
ATOM 771 O O . ILE A 1 90 ? -2.167 4.443 2.946 1.000 13.800 88 ILE AAA O 1
ATOM 776 N N . THR A 1 91 ? -2.398 6.658 2.636 1.000 11.950 89 THR AAA N 1
ATOM 777 C CA . THR A 1 91 ? -1.105 6.905 1.926 1.000 12.451 89 THR AAA CA 1
ATOM 778 C C . THR A 1 91 ? 0.038 7.273 2.865 1.000 10.364 89 THR AAA C 1
ATOM 779 O O . THR A 1 91 ? 1.105 7.639 2.391 1.000 11.863 89 THR AAA O 1
ATOM 783 N N . TYR A 1 92 ? -0.144 7.049 4.167 1.000 10.822 90 TYR AAA N 1
ATOM 784 C CA . TYR A 1 92 ? 0.985 7.051 5.119 1.000 10.653 90 TYR AAA CA 1
ATOM 785 C C . TYR A 1 92 ? 2.019 6.029 4.669 1.000 10.755 90 TYR AAA C 1
ATOM 786 O O . TYR A 1 92 ? 1.605 4.959 4.182 1.000 12.498 90 TYR AAA O 1
ATOM 795 N N . PRO A 1 93 ? 3.325 6.220 4.804 1.000 11.132 91 PRO AAA N 1
ATOM 796 C CA . PRO A 1 93 ? 3.944 7.333 5.532 1.000 10.633 91 PRO AAA CA 1
ATOM 797 C C . PRO A 1 93 ? 4.360 8.484 4.610 1.000 11.206 91 PRO AAA C 1
ATOM 798 O O . PRO A 1 93 ? 5.068 9.422 5.071 1.000 11.729 91 PRO AAA O 1
ATOM 802 N N . THR A 1 94 ? 4.030 8.422 3.314 1.000 10.909 92 THR AAA N 1
ATOM 803 C CA . THR A 1 94 ? 4.336 9.524 2.398 1.000 12.585 92 THR AAA CA 1
ATOM 804 C C . THR A 1 94 ? 3.511 10.732 2.756 1.000 11.643 92 THR AAA C 1
ATOM 805 O O . THR A 1 94 ? 4.028 11.909 2.664 1.000 14.400 92 THR AAA O 1
ATOM 809 N N . THR A 1 95 ? 2.276 10.593 3.139 1.000 11.391 93 THR AAA N 1
ATOM 810 C CA . THR A 1 95 ? 1.401 11.630 3.665 1.000 12.885 93 THR AAA CA 1
ATOM 811 C C . THR A 1 95 ? 1.507 11.699 5.194 1.000 12.220 93 THR AAA C 1
ATOM 812 O O . THR A 1 95 ? 1.553 10.614 5.825 1.000 14.674 93 THR AAA O 1
ATOM 816 N N . ALA A 1 96 ? 1.539 12.870 5.797 1.000 11.814 94 ALA AAA N 1
ATOM 817 C CA . ALA A 1 96 ? 1.640 12.981 7.264 1.000 12.078 94 ALA AAA CA 1
ATOM 818 C C . ALA A 1 96 ? 0.251 12.969 7.871 1.000 11.389 94 ALA AAA C 1
ATOM 819 O O . ALA A 1 96 ? -0.721 13.573 7.363 1.000 12.681 94 ALA AAA O 1
ATOM 821 N N . PRO A 1 97 ? 0.067 12.348 9.043 1.000 11.489 95 PRO AAA N 1
ATOM 822 C CA . PRO A 1 97 ? -1.199 12.406 9.782 1.000 11.656 95 PRO AAA CA 1
ATOM 823 C C . PRO A 1 97 ? -1.500 13.836 10.266 1.000 11.892 95 PRO AAA C 1
ATOM 824 O O . PRO A 1 97 ? -0.534 14.612 10.464 1.000 13.591 95 PRO AAA O 1
ATOM 828 N N . GLU A 1 98 ? -2.763 14.088 10.529 1.000 11.578 96 GLU AAA N 1
ATOM 829 C CA . GLU A 1 98 ? -3.258 15.404 11.001 1.000 13.436 96 GLU AAA CA 1
ATOM 830 C C . GLU A 1 98 ? -3.650 15.334 12.478 1.000 12.561 96 GLU AAA C 1
ATOM 831 O O . GLU A 1 98 ? -4.705 14.808 12.804 1.000 12.756 96 GLU AAA O 1
ATOM 837 N N . ILE A 1 99 ? -2.776 15.815 13.349 1.000 12.192 97 ILE AAA N 1
ATOM 838 C CA . ILE A 1 99 ? -3.080 15.792 14.808 1.000 12.028 97 ILE AAA CA 1
ATOM 839 C C . ILE A 1 99 ? -4.234 16.727 15.121 1.000 11.991 97 ILE AAA C 1
ATOM 840 O O . ILE A 1 99 ? -4.219 17.906 14.644 1.000 13.478 97 ILE AAA O 1
ATOM 845 N N . ALA A 1 100 ? -5.142 16.297 15.945 1.000 11.681 98 ALA AAA N 1
ATOM 846 C CA . ALA A 1 100 ? -6.239 17.094 16.497 1.000 12.196 98 ALA AAA CA 1
ATOM 847 C C . ALA A 1 100 ? -6.083 17.241 18.006 1.000 11.946 98 ALA AAA C 1
ATOM 848 O O . ALA A 1 100 ? -5.657 16.280 18.704 1.000 12.037 98 ALA AAA O 1
ATOM 850 N N . VAL A 1 101 ? -6.433 18.423 18.492 1.000 12.040 99 VAL AAA N 1
ATOM 851 C CA . VAL A 1 101 ? -6.490 18.731 19.923 1.000 11.911 99 VAL AAA CA 1
ATOM 852 C C . VAL A 1 101 ? -7.913 19.219 20.135 1.000 12.671 99 VAL AAA C 1
ATOM 853 O O . VAL A 1 101 ? -8.194 20.441 20.110 1.000 12.554 99 VAL AAA O 1
ATOM 857 N N . PRO A 1 102 ? -8.865 18.292 20.308 1.000 12.300 100 PRO AAA N 1
ATOM 858 C CA . PRO A 1 102 ? -10.289 18.672 20.212 1.000 14.626 100 PRO AAA CA 1
ATOM 859 C C . PRO A 1 102 ? -10.723 19.763 21.190 1.000 13.877 100 PRO AAA C 1
ATOM 860 O O . PRO A 1 102 ? -11.624 20.553 20.794 1.000 15.579 100 PRO AAA O 1
ATOM 864 N N . GLU A 1 103 ? -10.184 19.827 22.383 1.000 13.962 101 GLU AAA N 1
ATOM 865 C CA . GLU A 1 103 ? -10.647 20.855 23.339 1.000 15.513 101 GLU AAA CA 1
ATOM 866 C C . GLU A 1 103 ? -10.323 22.244 22.838 1.000 14.784 101 GLU AAA C 1
ATOM 867 O O . GLU A 1 103 ? -11.029 23.208 23.298 1.000 17.188 101 GLU AAA O 1
ATOM 873 N N . LEU A 1 104 ? -9.388 22.412 21.934 1.000 13.511 102 LEU AAA N 1
ATOM 874 C CA . LEU A 1 104 ? -9.050 23.769 21.435 1.000 12.901 102 LEU AAA CA 1
ATOM 875 C C . LEU A 1 104 ? -9.770 24.133 20.146 1.000 13.238 102 LEU AAA C 1
ATOM 876 O O . LEU A 1 104 ? -9.492 25.212 19.645 1.000 13.919 102 LEU AAA O 1
ATOM 881 N N . ASP A 1 105 ? -10.685 23.304 19.661 1.000 12.995 103 ASP AAA N 1
ATOM 882 C CA . ASP A 1 105 ? -11.487 23.620 18.467 1.000 13.842 103 ASP AAA CA 1
ATOM 883 C C . ASP A 1 105 ? -12.130 25.009 18.672 1.000 13.494 103 ASP AAA C 1
ATOM 884 O O . ASP A 1 105 ? -12.779 25.247 19.708 1.000 13.496 103 ASP AAA O 1
ATOM 889 N N . GLY A 1 106 ? -11.913 25.877 17.714 1.000 14.759 104 GLY AAA N 1
ATOM 890 C CA . GLY A 1 106 ? -12.464 27.236 17.770 1.000 16.892 104 GLY AAA CA 1
ATOM 891 C C . GLY A 1 106 ? -11.702 28.200 18.638 1.000 16.664 104 GLY AAA C 1
ATOM 892 O O . GLY A 1 106 ? -12.154 29.381 18.774 1.000 18.355 104 GLY AAA O 1
ATOM 893 N N . LYS A 1 107 ? -10.580 27.834 19.227 1.000 16.220 105 LYS AAA N 1
ATOM 894 C CA . LYS A 1 107 ? -9.910 28.663 20.260 1.000 16.326 105 LYS AAA CA 1
ATOM 895 C C . LYS A 1 107 ? -8.594 29.255 19.755 1.000 16.677 105 LYS AAA C 1
ATOM 896 O O . LYS A 1 107 ? -8.158 30.264 20.311 1.000 17.962 105 LYS AAA O 1
ATOM 902 N N . SER A 1 108 ? -7.961 28.682 18.736 1.000 19.991 106 SER AAA N 1
ATOM 903 C CA . SER A 1 108 ? -6.709 29.180 18.094 1.000 18.660 106 SER AAA CA 1
ATOM 904 C C . SER A 1 108 ? -7.010 29.486 16.629 1.000 19.064 106 SER AAA C 1
ATOM 905 O O . SER A 1 108 ? -7.616 28.635 15.971 1.000 20.407 106 SER AAA O 1
ATOM 908 N N . ALA A 1 109 ? -6.500 30.583 16.096 1.000 18.368 107 ALA AAA N 1
ATOM 909 C CA . ALA A 1 109 ? -6.485 30.884 14.651 1.000 21.120 107 ALA AAA CA 1
ATOM 910 C C . ALA A 1 109 ? -5.566 29.898 13.916 1.000 17.284 107 ALA AAA C 1
ATOM 911 O O . ALA A 1 109 ? -5.704 29.774 12.684 1.000 19.776 107 ALA AAA O 1
ATOM 913 N N . LYS A 1 110 ? -4.646 29.225 14.610 1.000 15.501 108 LYS AAA N 1
ATOM 914 C CA . LYS A 1 110 ? -3.723 28.263 13.952 1.000 14.907 108 LYS AAA CA 1
ATOM 915 C C . LYS A 1 110 ? -4.268 26.847 14.045 1.000 14.067 108 LYS AAA C 1
ATOM 916 O O . LYS A 1 110 ? -3.555 25.896 14.471 1.000 12.703 108 LYS AAA O 1
ATOM 922 N N . MET A 1 111 ? -5.469 26.673 13.529 1.000 16.205 109 MET AAA N 1
ATOM 923 C CA . MET A 1 111 ? -6.173 25.389 13.568 1.000 16.424 109 MET AAA CA 1
ATOM 924 C C . MET A 1 111 ? -7.224 25.388 12.502 1.000 18.781 109 MET AAA C 1
ATOM 925 O O . MET A 1 111 ? -7.705 26.496 12.055 1.000 22.704 109 MET AAA O 1
ATOM 930 N N . TYR A 1 112 ? -7.644 24.254 12.116 1.000 18.245 110 TYR AAA N 1
ATOM 931 C CA . TYR A 1 112 ? -8.732 24.082 11.153 1.000 20.071 110 TYR AAA CA 1
ATOM 932 C C . TYR A 1 112 ? -9.991 23.846 11.992 1.000 21.923 110 TYR AAA C 1
ATOM 933 O O . TYR A 1 112 ? -9.932 23.404 13.199 1.000 20.067 110 TYR AAA O 1
ATOM 942 N N . ARG A 1 113 ? -11.147 24.043 11.345 1.000 27.504 111 ARG AAA N 1
ATOM 943 C CA . ARG A 1 113 ? -12.461 23.697 11.934 1.000 28.663 111 ARG AAA CA 1
ATOM 944 C C . ARG A 1 113 ? -12.391 22.227 12.300 1.000 28.589 111 ARG AAA C 1
ATOM 945 O O . ARG A 1 113 ? -11.965 21.405 11.462 1.000 32.358 111 ARG AAA O 1
ATOM 947 N N . GLY A 1 114 ? -12.782 21.872 13.514 1.000 26.076 112 GLY AAA N 1
ATOM 948 C CA . GLY A 1 114 ? -12.844 20.455 13.874 1.000 24.150 112 GLY AAA CA 1
ATOM 949 C C . GLY A 1 114 ? -11.659 19.994 14.697 1.000 24.157 112 GLY AAA C 1
ATOM 950 O O . GLY A 1 114 ? -11.606 18.836 15.041 1.000 35.140 112 GLY AAA O 1
ATOM 951 N N . GLY A 1 115 ? -10.728 20.885 15.006 1.000 19.860 113 GLY AAA N 1
ATOM 952 C CA . GLY A 1 115 ? -9.702 20.676 16.036 1.000 18.045 113 GLY AAA CA 1
ATOM 953 C C . GLY A 1 115 ? -8.329 20.258 15.501 1.000 15.283 113 GLY AAA C 1
ATOM 954 O O . GLY A 1 115 ? -7.404 20.050 16.306 1.000 14.961 113 GLY AAA O 1
ATOM 955 N N . LYS A 1 116 ? -8.142 20.180 14.203 1.000 14.264 114 LYS AAA N 1
ATOM 956 C CA . LYS A 1 116 ? -6.827 19.780 13.646 1.000 14.953 114 LYS AAA CA 1
ATOM 957 C C . LYS A 1 116 ? -5.877 20.962 13.726 1.000 13.410 114 LYS AAA C 1
ATOM 958 O O . LYS A 1 116 ? -6.231 22.087 13.326 1.000 15.779 114 LYS AAA O 1
ATOM 964 N N . ILE A 1 117 ? -4.700 20.774 14.260 1.000 12.571 115 ILE AAA N 1
ATOM 965 C CA . ILE A 1 117 ? -3.695 21.852 14.330 1.000 12.494 115 ILE AAA CA 1
ATOM 966 C C . ILE A 1 117 ? -3.209 22.235 12.919 1.000 12.385 115 ILE AAA C 1
ATOM 967 O O . ILE A 1 117 ? -3.108 21.398 12.001 1.000 12.676 115 ILE AAA O 1
ATOM 972 N N . CYS A 1 118 ? -2.959 23.530 12.739 1.000 12.283 116 CYS AAA N 1
ATOM 973 C CA . CYS A 1 118 ? -2.402 24.092 11.515 1.000 13.587 116 CYS AAA CA 1
ATOM 974 C C . CYS A 1 118 ? -0.949 24.419 11.745 1.000 12.682 116 CYS AAA C 1
ATOM 975 O O . CYS A 1 118 ? -0.627 25.315 12.563 1.000 14.347 116 CYS AAA O 1
ATOM 978 N N . LEU A 1 119 ? -0.086 23.616 11.153 1.000 13.494 117 LEU AAA N 1
ATOM 979 C CA . LEU A 1 119 ? 1.368 23.818 11.243 1.000 13.351 117 LEU AAA CA 1
ATOM 980 C C . LEU A 1 119 ? 1.798 24.834 10.205 1.000 14.023 117 LEU AAA C 1
ATOM 981 O O . LEU A 1 119 ? 1.077 25.099 9.238 1.000 15.273 117 LEU AAA O 1
ATOM 986 N N . THR A 1 120 ? 3.029 25.346 10.306 1.000 13.852 118 THR AAA N 1
ATOM 987 C CA . THR A 1 120 ? 3.582 26.252 9.280 1.000 12.959 118 THR AAA CA 1
ATOM 988 C C . THR A 1 120 ? 3.831 25.474 7.983 1.000 12.599 118 THR AAA C 1
ATOM 989 O O . THR A 1 120 ? 4.011 24.267 8.006 1.000 12.090 118 THR AAA O 1
ATOM 993 N N . ASP A 1 121 ? 3.909 26.219 6.896 1.000 12.810 119 ASP AAA N 1
ATOM 994 C CA . ASP A 1 121 ? 4.152 25.658 5.560 1.000 12.930 119 ASP AAA CA 1
ATOM 995 C C . ASP A 1 121 ? 5.477 24.969 5.490 1.000 13.906 119 ASP AAA C 1
ATOM 996 O O . ASP A 1 121 ? 5.670 24.215 4.517 1.000 17.300 119 ASP AAA O 1
ATOM 1001 N N . HIS A 1 122 ? 6.460 25.210 6.342 1.000 13.149 120 HIS AAA N 1
ATOM 1002 C CA . HIS A 1 122 ? 7.725 24.461 6.239 1.000 13.585 120 HIS AAA CA 1
ATOM 1003 C C . HIS A 1 122 ? 7.563 23.010 6.700 1.000 12.419 120 HIS AAA C 1
ATOM 1004 O O . HIS A 1 122 ? 8.416 22.174 6.279 1.000 12.939 120 HIS AAA O 1
ATOM 1011 N N . PHE A 1 123 ? 6.556 22.655 7.479 1.000 11.886 121 PHE AAA N 1
ATOM 1012 C CA . PHE A 1 123 ? 6.492 21.278 8.002 1.000 11.928 121 PHE AAA CA 1
ATOM 1013 C C . PHE A 1 123 ? 6.267 20.259 6.861 1.000 11.051 121 PHE AAA C 1
ATOM 1014 O O . PHE A 1 123 ? 6.912 19.212 6.827 1.000 11.137 121 PHE AAA O 1
ATOM 1022 N N . LYS A 1 124 ? 5.321 20.513 5.972 1.000 12.007 122 LYS AAA N 1
ATOM 1023 C CA . LYS A 1 124 ? 4.963 19.519 4.921 1.000 11.078 122 LYS AAA CA 1
ATOM 1024 C C . LYS A 1 124 ? 6.163 19.191 4.055 1.000 10.897 122 LYS AAA C 1
ATOM 1025 O O . LYS A 1 124 ? 6.427 17.983 3.846 1.000 10.831 122 LYS AAA O 1
ATOM 1031 N N . PRO A 1 125 ? 6.902 20.158 3.482 1.000 10.669 123 PRO AAA N 1
ATOM 1032 C CA . PRO A 1 125 ? 8.035 19.798 2.651 1.000 10.929 123 PRO AAA CA 1
ATOM 1033 C C . PRO A 1 125 ? 9.148 19.097 3.454 1.000 10.624 123 PRO AAA C 1
ATOM 1034 O O . PRO A 1 125 ? 9.874 18.292 2.921 1.000 10.987 123 PRO AAA O 1
ATOM 1038 N N . LEU A 1 126 ? 9.276 19.476 4.746 1.000 10.675 124 LEU AAA N 1
ATOM 1039 C CA . LEU A 1 126 ? 10.251 18.794 5.649 1.000 10.477 124 LEU AAA CA 1
ATOM 1040 C C . LEU A 1 126 ? 9.894 17.312 5.781 1.000 10.372 124 LEU AAA C 1
ATOM 1041 O O . LEU A 1 126 ? 10.759 16.441 5.609 1.000 10.835 124 LEU AAA O 1
ATOM 1046 N N . TRP A 1 127 ? 8.638 17.020 6.056 1.000 10.260 125 TRP AAA N 1
ATOM 1047 C CA . TRP A 1 127 ? 8.173 15.617 6.093 1.000 9.487 125 TRP AAA CA 1
ATOM 1048 C C . TRP A 1 127 ? 8.440 14.969 4.749 1.000 10.153 125 TRP AAA C 1
ATOM 1049 O O . TRP A 1 127 ? 9.022 13.866 4.668 1.000 10.185 125 TRP AAA O 1
ATOM 1060 N N . ALA A 1 128 ? 8.028 15.586 3.653 1.000 10.326 126 ALA AAA N 1
ATOM 1061 C CA . ALA A 1 128 ? 8.130 15.015 2.300 1.000 10.883 126 ALA AAA CA 1
ATOM 1062 C C . ALA A 1 128 ? 9.558 14.661 1.972 1.000 11.394 126 ALA AAA C 1
ATOM 1063 O O . ALA A 1 128 ? 9.814 13.546 1.431 1.000 12.961 126 ALA AAA O 1
ATOM 1065 N N . ARG A 1 129 ? 10.532 15.494 2.317 1.000 11.594 127 ARG AAA N 1
ATOM 1066 C CA . ARG A 1 129 ? 11.915 15.214 1.906 1.000 13.328 127 ARG AAA CA 1
ATOM 1067 C C . ARG A 1 129 ? 12.551 14.137 2.766 1.000 12.340 127 ARG AAA C 1
ATOM 1068 O O . ARG A 1 129 ? 13.679 13.746 2.464 1.000 15.895 127 ARG AAA O 1
ATOM 1076 N N . ASN A 1 130 ? 11.904 13.720 3.849 1.000 11.300 128 ASN AAA N 1
ATOM 1077 C CA . ASN A 1 130 ? 12.466 12.664 4.720 1.000 11.619 128 ASN AAA CA 1
ATOM 1078 C C . ASN A 1 130 ? 11.762 11.324 4.551 1.000 12.501 128 ASN AAA C 1
ATOM 1079 O O . ASN A 1 130 ? 12.203 10.350 5.217 1.000 13.251 128 ASN AAA O 1
ATOM 1084 N N . VAL A 1 131 ? 10.726 11.219 3.728 1.000 11.957 129 VAL AAA N 1
ATOM 1085 C CA . VAL A 1 131 ? 9.940 9.963 3.648 1.000 12.232 129 VAL AAA CA 1
ATOM 1086 C C . VAL A 1 131 ? 10.872 8.826 3.253 1.000 11.881 129 VAL AAA C 1
ATOM 1087 O O . VAL A 1 131 ? 11.707 9.016 2.343 1.000 13.923 129 VAL AAA O 1
ATOM 1091 N N . PRO A 1 132 ? 10.764 7.601 3.789 1.000 11.155 130 PRO AAA N 1
ATOM 1092 C CA . PRO A 1 132 ? 9.827 7.164 4.832 1.000 11.428 130 PRO AAA CA 1
ATOM 1093 C C . PRO A 1 132 ? 10.486 7.109 6.217 1.000 11.480 130 PRO AAA C 1
ATOM 1094 O O . PRO A 1 132 ? 10.023 6.356 7.120 1.000 11.118 130 PRO AAA O 1
ATOM 1098 N N . LYS A 1 133 ? 11.536 7.912 6.428 1.000 10.616 131 LYS AAA N 1
ATOM 1099 C CA . LYS A 1 133 ? 12.339 7.852 7.638 1.000 10.629 131 LYS AAA CA 1
ATOM 1100 C C . LYS A 1 133 ? 11.599 8.379 8.873 1.000 10.111 131 LYS AAA C 1
ATOM 1101 O O . LYS A 1 133 ? 11.923 7.949 9.976 1.000 10.820 131 LYS AAA O 1
ATOM 1107 N N . PHE A 1 134 ? 10.762 9.387 8.699 1.000 10.131 132 PHE AAA N 1
ATOM 1108 C CA . PHE A 1 134 ? 9.992 9.962 9.822 1.000 9.432 132 PHE AAA CA 1
ATOM 1109 C C . PHE A 1 134 ? 8.727 9.173 10.065 1.000 8.802 132 PHE AAA C 1
ATOM 1110 O O . PHE A 1 134 ? 8.029 8.735 9.152 1.000 9.604 132 PHE AAA O 1
ATOM 1118 N N . GLY A 1 135 ? 8.415 9.090 11.362 1.000 8.694 133 GLY AAA N 1
ATOM 1119 C CA . GLY A 1 135 ? 7.146 8.474 11.815 1.000 9.130 133 GLY AAA CA 1
ATOM 1120 C C . GLY A 1 135 ? 6.466 9.309 12.894 1.000 8.517 133 GLY AAA C 1
ATOM 1121 O O . GLY A 1 135 ? 6.678 10.538 12.991 1.000 8.920 133 GLY AAA O 1
ATOM 1122 N N . LEU A 1 136 ? 5.648 8.661 13.690 1.000 8.452 134 LEU AAA N 1
ATOM 1123 C CA . LEU A 1 136 ? 4.836 9.372 14.668 1.000 8.488 134 LEU AAA CA 1
ATOM 1124 C C . LEU A 1 136 ? 5.692 10.075 15.712 1.000 8.303 134 LEU AAA C 1
ATOM 1125 O O . LEU A 1 136 ? 5.335 11.186 16.142 1.000 8.733 134 LEU AAA O 1
ATOM 1130 N N . ALA A 1 137 ? 6.801 9.518 16.140 1.000 8.437 135 ALA AAA N 1
ATOM 1131 C CA . ALA A 1 137 ? 7.676 10.228 17.073 1.000 8.577 135 ALA AAA CA 1
ATOM 1132 C C . ALA A 1 137 ? 8.135 11.543 16.464 1.000 8.249 135 ALA AAA C 1
ATOM 1133 O O . ALA A 1 137 ? 8.182 12.590 17.159 1.000 8.710 135 ALA AAA O 1
ATOM 1135 N N . HIS A 1 138 ? 8.532 11.540 15.204 1.000 8.227 136 HIS AAA N 1
ATOM 1136 C CA . HIS A 1 138 ? 8.970 12.766 14.523 1.000 9.008 136 HIS AAA CA 1
ATOM 1137 C C . HIS A 1 138 ? 7.808 13.735 14.340 1.000 8.956 136 HIS AAA C 1
ATOM 1138 O O . HIS A 1 138 ? 8.024 14.973 14.399 1.000 9.512 136 HIS AAA O 1
ATOM 1145 N N . LEU A 1 139 ? 6.615 13.272 14.038 1.000 9.078 137 LEU AAA N 1
ATOM 1146 C CA . LEU A 1 139 ? 5.419 14.126 13.936 1.000 8.935 137 LEU AAA CA 1
ATOM 1147 C C . LEU A 1 139 ? 5.213 14.883 15.238 1.000 8.506 137 LEU AAA C 1
ATOM 1148 O O . LEU A 1 139 ? 4.906 16.078 15.241 1.000 9.670 137 LEU AAA O 1
ATOM 1153 N N . MET A 1 140 ? 5.345 14.192 16.372 1.000 8.554 138 MET AAA N 1
ATOM 1154 C CA . MET A 1 140 ? 5.246 14.817 17.697 1.000 8.369 138 MET AAA CA 1
ATOM 1155 C C . MET A 1 140 ? 6.376 15.829 17.889 1.000 8.996 138 MET AAA C 1
ATOM 1156 O O . MET A 1 140 ? 6.128 16.981 18.278 1.000 9.354 138 MET AAA O 1
ATOM 1161 N N . ALA A 1 141 ? 7.625 15.423 17.649 1.000 8.581 139 ALA AAA N 1
ATOM 1162 C CA . ALA A 1 141 ? 8.776 16.276 17.969 1.000 9.088 139 ALA AAA CA 1
ATOM 1163 C C . ALA A 1 141 ? 8.847 17.499 17.073 1.000 9.043 139 ALA AAA C 1
ATOM 1164 O O . ALA A 1 141 ? 9.305 18.593 17.552 1.000 10.120 139 ALA AAA O 1
ATOM 1166 N N . LEU A 1 142 ? 8.541 17.381 15.798 1.000 8.762 140 LEU AAA N 1
ATOM 1167 C CA . LEU A 1 142 ? 8.741 18.462 14.780 1.000 9.915 140 LEU AAA CA 1
ATOM 1168 C C . LEU A 1 142 ? 7.419 19.158 14.486 1.000 10.051 140 LEU AAA C 1
ATOM 1169 O O . LEU A 1 142 ? 7.459 20.279 13.885 1.000 11.937 140 LEU AAA O 1
ATOM 1174 N N . GLY A 1 143 ? 6.282 18.618 14.856 1.000 10.421 141 GLY AAA N 1
ATOM 1175 C CA . GLY A 1 143 ? 4.971 19.140 14.459 1.000 10.517 141 GLY AAA CA 1
ATOM 1176 C C . GLY A 1 143 ? 4.261 19.642 15.688 1.000 10.412 141 GLY AAA C 1
ATOM 1177 O O . GLY A 1 143 ? 4.210 20.897 15.949 1.000 12.169 141 GLY AAA O 1
ATOM 1178 N N . LEU A 1 144 ? 3.717 18.776 16.525 1.000 9.864 142 LEU AAA N 1
ATOM 1179 C CA . LEU A 1 144 ? 2.940 19.221 17.717 1.000 9.573 142 LEU AAA CA 1
ATOM 1180 C C . LEU A 1 144 ? 3.812 19.977 18.707 1.000 9.629 142 LEU AAA C 1
ATOM 1181 O O . LEU A 1 144 ? 3.334 20.986 19.281 1.000 10.166 142 LEU AAA O 1
ATOM 1186 N N . GLY A 1 145 ? 5.013 19.521 18.979 1.000 10.098 143 GLY AAA N 1
ATOM 1187 C CA . GLY A 1 145 ? 5.837 20.143 20.027 1.000 10.844 143 GLY AAA CA 1
ATOM 1188 C C . GLY A 1 145 ? 5.995 21.647 19.803 1.000 11.044 143 GLY AAA C 1
ATOM 1189 O O . GLY A 1 145 ? 5.690 22.478 20.692 1.000 11.052 143 GLY AAA O 1
ATOM 1190 N N . PRO A 1 146 ? 6.499 22.069 18.632 1.000 11.161 144 PRO AAA N 1
ATOM 1191 C CA . PRO A 1 146 ? 6.695 23.507 18.407 1.000 12.551 144 PRO AAA CA 1
ATOM 1192 C C . PRO A 1 146 ? 5.366 24.223 18.238 1.000 11.740 144 PRO AAA C 1
ATOM 1193 O O . PRO A 1 146 ? 5.405 25.486 18.499 1.000 12.948 144 PRO AAA O 1
ATOM 1197 N N . TRP A 1 147 ? 4.321 23.601 17.780 1.000 11.072 145 TRP AAA N 1
ATOM 1198 C CA . TRP A 1 147 ? 2.988 24.235 17.734 1.000 11.574 145 TRP AAA CA 1
ATOM 1199 C C . TRP A 1 147 ? 2.560 24.636 19.143 1.000 9.984 145 TRP AAA C 1
ATOM 1200 O O . TRP A 1 147 ? 2.146 25.792 19.365 1.000 10.737 145 TRP AAA O 1
ATOM 1211 N N . LEU A 1 148 ? 2.673 23.737 20.093 1.000 9.559 146 LEU AAA N 1
ATOM 1212 C CA . LEU A 1 148 ? 2.285 24.028 21.476 1.000 9.556 146 LEU AAA CA 1
ATOM 1213 C C . LEU A 1 148 ? 3.112 25.199 22.016 1.000 9.439 146 LEU AAA C 1
ATOM 1214 O O . LEU A 1 148 ? 2.593 26.032 22.807 1.000 9.991 146 LEU AAA O 1
ATOM 1219 N N . ALA A 1 149 ? 4.396 25.234 21.704 1.000 9.748 147 ALA AAA N 1
ATOM 1220 C CA . ALA A 1 149 ? 5.347 26.233 22.228 1.000 9.849 147 ALA AAA CA 1
ATOM 1221 C C . ALA A 1 149 ? 5.030 27.657 21.735 1.000 9.752 147 ALA AAA C 1
ATOM 1222 O O . ALA A 1 149 ? 5.552 28.595 22.346 1.000 10.459 147 ALA AAA O 1
ATOM 1224 N N . VAL A 1 150 ? 4.225 27.805 20.704 1.000 9.990 148 VAL AAA N 1
ATOM 1225 C CA . VAL A 1 150 ? 3.675 29.125 20.293 1.000 10.312 148 VAL AAA CA 1
ATOM 1226 C C . VAL A 1 150 ? 2.273 29.270 20.821 1.000 10.954 148 VAL AAA C 1
ATOM 1227 O O . VAL A 1 150 ? 1.943 30.325 21.456 1.000 11.671 148 VAL AAA O 1
ATOM 1231 N N . GLU A 1 151 ? 1.397 28.326 20.545 1.000 10.534 149 GLU AAA N 1
ATOM 1232 C CA . GLU A 1 151 ? -0.053 28.540 20.746 1.000 10.531 149 GLU AAA CA 1
ATOM 1233 C C . GLU A 1 151 ? -0.416 28.496 22.217 1.000 10.779 149 GLU AAA C 1
ATOM 1234 O O . GLU A 1 151 ? -1.358 29.275 22.609 1.000 12.091 149 GLU AAA O 1
ATOM 1240 N N . ILE A 1 152 ? 0.100 27.615 23.044 1.000 10.379 150 ILE AAA N 1
ATOM 1241 C CA . ILE A 1 152 ? -0.363 27.550 24.453 1.000 10.700 150 ILE AAA CA 1
ATOM 1242 C C . ILE A 1 152 ? 0.001 28.827 25.183 1.000 10.419 150 ILE AAA C 1
ATOM 1243 O O . ILE A 1 152 ? -0.888 29.403 25.848 1.000 10.963 150 ILE AAA O 1
ATOM 1248 N N . PRO A 1 153 ? 1.249 29.336 25.113 1.000 10.685 151 PRO AAA N 1
ATOM 1249 C CA . PRO A 1 153 ? 1.515 30.636 25.744 1.000 11.543 151 PRO AAA CA 1
ATOM 1250 C C . PRO A 1 153 ? 0.603 31.738 25.202 1.000 11.876 151 PRO AAA C 1
ATOM 1251 O O . PRO A 1 153 ? 0.137 32.593 26.043 1.000 13.119 151 PRO AAA O 1
ATOM 1255 N N . ASP A 1 154 ? 0.321 31.776 23.931 1.000 12.581 152 ASP AAA N 1
ATOM 1256 C CA . ASP A 1 154 ? -0.539 32.824 23.365 1.000 13.163 152 ASP AAA CA 1
ATOM 1257 C C . ASP A 1 154 ? -1.951 32.722 23.943 1.000 14.357 152 ASP AAA C 1
ATOM 1258 O O . ASP A 1 154 ? -2.526 33.758 24.402 1.000 14.633 152 ASP AAA O 1
ATOM 1263 N N . LEU A 1 155 ? -2.527 31.541 23.999 1.000 12.456 153 LEU AAA N 1
ATOM 1264 C CA . LEU A 1 155 ? -3.904 31.354 24.491 1.000 13.427 153 LEU AAA CA 1
ATOM 1265 C C . LEU A 1 155 ? -3.981 31.567 25.989 1.000 12.527 153 LEU AAA C 1
ATOM 1266 O O . LEU A 1 155 ? -5.052 32.100 26.459 1.000 13.432 153 LEU AAA O 1
ATOM 1271 N N . ILE A 1 156 ? -2.952 31.258 26.753 1.000 11.728 154 ILE AAA N 1
ATOM 1272 C CA . ILE A 1 156 ? -2.942 31.590 28.203 1.000 12.597 154 ILE AAA CA 1
ATOM 1273 C C . ILE A 1 156 ? -2.938 33.120 28.314 1.000 14.130 154 ILE AAA C 1
ATOM 1274 O O . ILE A 1 156 ? -3.759 33.679 29.136 1.000 14.538 154 ILE AAA O 1
ATOM 1279 N N . GLN A 1 157 ? -2.089 33.811 27.609 1.000 13.558 155 GLN AAA N 1
ATOM 1280 C CA . GLN A 1 157 ? -1.993 35.300 27.720 1.000 15.866 155 GLN AAA CA 1
ATOM 1281 C C . GLN A 1 157 ? -3.352 35.918 27.336 1.000 15.194 155 GLN AAA C 1
ATOM 1282 O O . GLN A 1 157 ? -3.719 36.968 27.986 1.000 18.153 155 GLN AAA O 1
ATOM 1288 N N . LYS A 1 158 ? -4.013 35.432 26.317 1.000 15.574 156 LYS AAA N 1
ATOM 1289 C CA . LYS A 1 158 ? -5.297 35.975 25.816 1.000 15.777 156 LYS AAA CA 1
ATOM 1290 C C . LYS A 1 158 ? -6.456 35.601 26.747 1.000 17.249 156 LYS AAA C 1
ATOM 1291 O O . LYS A 1 158 ? -7.603 36.054 26.428 1.000 19.386 156 LYS AAA O 1
ATOM 1297 N N . GLY A 1 159 ? -6.261 34.806 27.770 1.000 15.622 157 GLY AAA N 1
ATOM 1298 C CA . GLY A 1 159 ? -7.319 34.394 28.695 1.000 16.424 157 GLY AAA CA 1
ATOM 1299 C C . GLY A 1 159 ? -8.263 33.352 28.089 1.000 16.793 157 GLY AAA C 1
ATOM 1300 O O . GLY A 1 159 ? -9.438 33.227 28.530 1.000 19.072 157 GLY AAA O 1
ATOM 1301 N N . VAL A 1 160 ? -7.849 32.625 27.056 1.000 16.090 158 VAL AAA N 1
ATOM 1302 C CA . VAL A 1 160 ? -8.617 31.530 26.400 1.000 16.823 158 VAL AAA CA 1
ATOM 1303 C C . VAL A 1 160 ? -8.403 30.224 27.160 1.000 16.211 158 VAL AAA C 1
ATOM 1304 O O . VAL A 1 160 ? -9.378 29.412 27.183 1.000 21.704 158 VAL AAA O 1
ATOM 1308 N N . ILE A 1 161 ? -7.205 29.948 27.618 1.000 17.414 159 ILE AAA N 1
ATOM 1309 C CA . ILE A 1 161 ? -6.822 28.702 28.351 1.000 17.215 159 ILE AAA CA 1
ATOM 1310 C C . ILE A 1 161 ? -6.649 29.106 29.804 1.000 18.474 159 ILE AAA C 1
ATOM 1311 O O . ILE A 1 161 ? -5.878 30.069 30.054 1.000 20.512 159 ILE AAA O 1
ATOM 1316 N N . HIS A 1 162 ? -7.319 28.399 30.717 1.000 18.398 160 HIS AAA N 1
ATOM 1317 C CA . HIS A 1 162 ? -7.177 28.586 32.175 1.000 19.396 160 HIS AAA CA 1
ATOM 1318 C C . HIS A 1 162 ? -6.687 27.297 32.793 1.000 18.597 160 HIS AAA C 1
ATOM 1319 O O . HIS A 1 162 ? -7.015 26.220 32.281 1.000 25.449 160 HIS AAA O 1
ATOM 1326 N N . HIS A 1 163 ? -5.882 27.377 33.836 1.000 18.937 161 HIS AAA N 1
ATOM 1327 C CA . HIS A 1 163 ? -5.434 26.195 34.599 1.000 18.505 161 HIS AAA CA 1
ATOM 1328 C C . HIS A 1 163 ? -6.525 25.852 35.643 1.000 20.841 161 HIS AAA C 1
ATOM 1329 O O . HIS A 1 163 ? -6.957 26.763 36.361 1.000 23.732 161 HIS AAA O 1
ATOM 1336 N N . LYS A 1 164 ? -6.916 24.605 35.781 1.000 25.252 162 LYS AAA N 1
ATOM 1337 C CA . LYS A 1 164 ? -7.914 24.224 36.835 1.000 26.853 162 LYS AAA CA 1
ATOM 1338 C C . LYS A 1 164 ? -7.196 24.011 38.178 1.000 23.551 162 LYS AAA C 1
ATOM 1339 O O . LYS A 1 164 ? -6.226 23.275 38.209 1.000 26.872 162 LYS AAA O 1
ATOM 1341 N N . GLU A 1 165 ? -7.689 24.665 39.238 1.000 28.148 163 GLU AAA N 1
ATOM 1342 C CA . GLU A 1 165 ? -7.152 24.565 40.624 1.000 25.041 163 GLU AAA CA 1
ATOM 1343 C C . GLU A 1 165 ? -7.498 23.169 41.155 1.000 26.702 163 GLU AAA C 1
ATOM 1344 O O . GLU A 1 165 ? -8.723 22.923 41.359 1.000 34.119 163 GLU AAA O 1
ATOM 1350 N N . LYS A 1 166 ? -6.504 22.293 41.345 1.000 29.794 164 LYS AAA N 1
ATOM 1351 C CA . LYS A 1 166 ? -6.671 20.843 41.656 1.000 30.551 164 LYS AAA CA 1
ATOM 1352 C C . LYS A 1 166 ? -5.695 20.419 42.754 1.000 31.100 164 LYS AAA C 1
ATOM 1353 O O . LYS A 1 166 ? -5.723 19.249 43.229 1.000 31.724 164 LYS AAA O 1
#

Nearest PDB structures (foldseek):
  7nvj-assembly1_AAA  TM=9.968E-01  e=1.128E-31  Homo sapiens
  7nw1-assembly1_AAA  TM=9.818E-01  e=2.968E-30  Homo sapiens
  8c0d-assembly2_F  TM=9.891E-01  e=1.348E-28  Homo sapiens
  7nvk-assembly1_AAA  TM=9.876E-01  e=8.819E-29  Homo sapiens
  3kpa-ass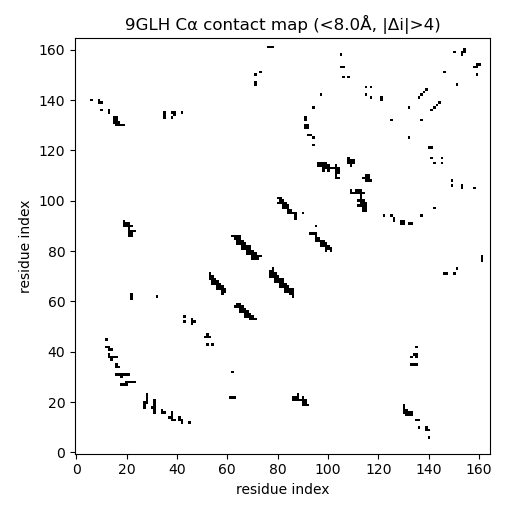embly3_C  TM=9.843E-01  e=3.127E-23  Leishmania major

Solvent-accessible surface area: 9852 Å² total; per-residue (Å²): 105,180,56,64,65,57,20,129,192,80,14,88,120,8,39,95,3,154,9,110,1,1,26,179,58,88,128,91,10,82,72,0,22,126,11,1,102,100,1,12,120,99,22,16,101,34,12,116,121,71,138,82,53,21,2,101,33,97,25,56,194,106,1,26,118,3,91,17,84,0,56,41,104,50,122,168,85,126,17,84,8,74,3,87,8,74,8,34,92,87,5,0,83,61,18,7,87,5,9,0,55,82,4,69,78,99,13,103,112,22,110,107,55,0,79,12,37,46,105,129,152,16,145,72,24,6,62,136,25,44,39,97,13,0,1,0,2,2,0,11,26,2,0,20,66,15,3,55,97,11,0,31,50,5,38,144,129,42,58,15,144,75,83,178,138